Protein AF-A0A7S3T9R3-F1 (afdb_monomer_lite)

Secondary structure (DSSP, 8-state):
-HHHHHHHHHHHHHHT--GGGEEEEEEE-S--STTT--SPPSSSEEE---EEESEEEEGGGTEEEEPPTT-SEEEPPPEEEEEEETTSPPPTT----EEESSS----PBPTTSSBTTEEEE-

InterPro domains:
  IPR026983 Dynein heavy chain [PTHR46961] (1-121)
  IPR041228 Dynein heavy chain, C-terminal domain [PF18199] (1-121)
  IPR043160 Dynein heavy chain, C-terminal domain, barrel region [G3DSA:3.10.490.20] (1-119)

Radius of gyration: 15.44 Å; chains: 1; bounding box: 33×37×39 Å

pLDDT: mean 82.06, std 13.36, range [43.59, 93.56]

Organism: NCBI:txid141414

Sequence (122 aa):
QGFFTSALQAHARRYKLPIDMLRFAAEVMPYEGLADTPAPPDNGTYIHGMVMEGARFEVTRNAMAESRVGELFAPMNVVWLKPGDLNEARPAGWDDCPFYKTNVRAGTLSTTGHSTNRVCNF

Foldseek 3Di:
DVVQLVLLVVVCVVVVHDSVFKDWDKAFDPAQDDVPDDPADPFFGKDADDWDAQWEQDSVVRDIGGDDVVPGIYGGGIIGTGIDTPPDDDDPPDDWAWDFPDPPLDAPQDPVRHHPRTDGTD

Structure (mmCIF, N/CA/C/O backbone):
data_AF-A0A7S3T9R3-F1
#
_entry.id   AF-A0A7S3T9R3-F1
#
loop_
_atom_site.group_PDB
_atom_site.id
_atom_site.type_symbol
_atom_site.label_atom_id
_atom_site.label_alt_id
_atom_site.label_comp_id
_atom_site.label_asym_id
_atom_site.label_entity_id
_atom_site.label_seq_id
_atom_site.pdbx_PDB_ins_code
_atom_site.Cartn_x
_atom_site.Cartn_y
_atom_site.Cartn_z
_atom_site.occupancy
_atom_site.B_iso_or_equiv
_atom_site.auth_seq_id
_atom_site.auth_comp_id
_atom_site.auth_asym_id
_atom_site.auth_atom_id
_atom_site.pdbx_PDB_model_num
ATOM 1 N N . GLN A 1 1 ? 12.971 1.975 4.625 1.00 59.84 1 GLN A N 1
ATOM 2 C CA . GLN A 1 1 ? 12.639 2.330 3.227 1.00 59.84 1 GLN A CA 1
ATOM 3 C C . GLN A 1 1 ? 13.151 1.279 2.243 1.00 59.84 1 GLN A C 1
ATOM 5 O O . GLN A 1 1 ? 12.469 1.054 1.258 1.00 59.84 1 GLN A O 1
ATOM 10 N N . GLY A 1 2 ? 14.260 0.579 2.539 1.00 82.62 2 GLY A N 1
ATOM 11 C CA . GLY A 1 2 ? 14.857 -0.419 1.640 1.00 82.62 2 GLY A CA 1
ATOM 12 C C . GLY A 1 2 ? 13.901 -1.462 1.049 1.00 82.62 2 GLY A C 1
ATOM 13 O O . GLY A 1 2 ? 14.012 -1.718 -0.138 1.00 82.62 2 GLY A O 1
ATOM 14 N N . PHE A 1 3 ? 12.931 -1.986 1.811 1.00 86.00 3 PHE A N 1
ATOM 15 C CA . PHE A 1 3 ? 11.971 -2.991 1.320 1.00 86.00 3 PHE A CA 1
ATOM 16 C C . PHE A 1 3 ? 11.185 -2.551 0.069 1.00 86.00 3 PHE A C 1
ATOM 18 O O . PHE A 1 3 ? 11.141 -3.266 -0.931 1.00 86.00 3 PHE A O 1
ATOM 25 N N . PHE A 1 4 ? 10.601 -1.351 0.101 1.00 86.25 4 PHE A N 1
ATOM 26 C CA . PHE A 1 4 ? 9.796 -0.822 -1.005 1.00 86.25 4 PHE A CA 1
ATOM 27 C C . PHE A 1 4 ? 10.661 -0.586 -2.243 1.00 86.25 4 PHE A C 1
ATOM 29 O O . PHE A 1 4 ? 10.322 -1.017 -3.343 1.00 86.25 4 PHE A O 1
ATOM 36 N N . THR A 1 5 ? 11.832 0.022 -2.047 1.00 88.25 5 THR A N 1
ATOM 37 C CA . THR A 1 5 ? 12.798 0.246 -3.123 1.00 88.25 5 THR A CA 1
ATOM 38 C C . THR A 1 5 ? 13.303 -1.074 -3.703 1.00 88.25 5 THR A C 1
ATOM 40 O O . THR A 1 5 ? 13.376 -1.204 -4.920 1.00 88.25 5 THR A O 1
ATOM 43 N N . SER A 1 6 ? 13.599 -2.081 -2.873 1.00 89.06 6 SER A N 1
ATOM 44 C CA . SER A 1 6 ? 14.054 -3.391 -3.349 1.00 89.06 6 SER A CA 1
ATOM 45 C C . SER A 1 6 ? 12.981 -4.120 -4.151 1.00 89.06 6 SER A C 1
ATOM 47 O O . SER A 1 6 ? 13.305 -4.760 -5.147 1.00 89.06 6 SER A O 1
ATOM 49 N N . ALA A 1 7 ? 11.708 -3.985 -3.771 1.00 90.88 7 ALA A N 1
ATOM 50 C CA . ALA A 1 7 ? 10.599 -4.573 -4.513 1.00 90.88 7 ALA A CA 1
ATOM 51 C C . ALA A 1 7 ? 10.425 -3.913 -5.896 1.00 90.88 7 ALA A C 1
ATOM 53 O O . ALA A 1 7 ? 10.314 -4.623 -6.897 1.00 90.88 7 ALA A O 1
ATOM 54 N N . LEU A 1 8 ? 10.509 -2.578 -5.989 1.00 91.50 8 LEU A N 1
ATOM 55 C CA . LEU A 1 8 ? 10.506 -1.880 -7.284 1.00 91.50 8 LEU A CA 1
ATOM 56 C C . LEU A 1 8 ? 11.743 -2.218 -8.124 1.00 91.50 8 LEU A C 1
ATOM 58 O O . LEU A 1 8 ? 11.617 -2.450 -9.320 1.00 91.50 8 LEU A O 1
ATOM 62 N N . GLN A 1 9 ? 12.927 -2.310 -7.511 1.00 91.69 9 GLN A N 1
ATOM 63 C CA . GLN A 1 9 ? 14.159 -2.719 -8.197 1.00 91.69 9 GLN A CA 1
ATOM 64 C C . GLN A 1 9 ? 14.058 -4.138 -8.762 1.00 91.69 9 GLN A C 1
ATOM 66 O O . GLN A 1 9 ? 14.486 -4.377 -9.891 1.00 91.69 9 GLN A O 1
ATOM 71 N N . ALA A 1 10 ? 13.504 -5.084 -8.000 1.00 91.56 10 ALA A N 1
ATOM 72 C CA . ALA A 1 10 ? 13.302 -6.455 -8.456 1.00 91.56 10 ALA A CA 1
ATOM 73 C C . ALA A 1 10 ? 12.357 -6.502 -9.666 1.00 91.56 10 ALA A C 1
ATOM 75 O O . ALA A 1 10 ? 12.671 -7.149 -10.667 1.00 91.56 10 ALA A O 1
ATOM 76 N N . HIS A 1 11 ? 11.254 -5.751 -9.613 1.00 91.88 11 HIS A N 1
ATOM 77 C CA . HIS A 1 11 ? 10.321 -5.616 -10.730 1.00 91.88 11 HIS A CA 1
ATOM 78 C C . HIS A 1 11 ? 10.975 -4.959 -11.956 1.00 91.88 11 HIS A C 1
ATOM 80 O O . HIS A 1 11 ? 10.950 -5.523 -13.048 1.00 91.88 11 HIS A O 1
ATOM 86 N N . ALA A 1 12 ? 11.639 -3.814 -11.771 1.00 93.31 12 ALA A N 1
ATOM 87 C CA . ALA A 1 12 ? 12.364 -3.093 -12.816 1.00 93.31 12 ALA A CA 1
ATOM 88 C C . ALA A 1 12 ? 13.369 -3.997 -13.544 1.00 93.31 12 ALA A C 1
ATOM 90 O O . ALA A 1 12 ? 13.405 -4.029 -14.771 1.00 93.31 12 ALA A O 1
ATOM 91 N N . ARG A 1 13 ? 14.145 -4.790 -12.794 1.00 93.25 13 ARG A N 1
ATOM 92 C CA . ARG A 1 13 ? 15.114 -5.742 -13.357 1.00 93.25 13 ARG A CA 1
ATOM 93 C C . ARG A 1 13 ? 14.440 -6.877 -14.125 1.00 93.25 13 ARG A C 1
ATOM 95 O O . ARG A 1 13 ? 14.906 -7.215 -15.209 1.00 93.25 13 ARG A O 1
ATOM 102 N N . ARG A 1 14 ? 13.351 -7.444 -13.591 1.00 91.88 14 ARG A N 1
ATOM 103 C CA . ARG A 1 14 ? 12.600 -8.535 -14.236 1.00 91.88 14 ARG A CA 1
ATOM 104 C C . ARG A 1 14 ? 12.003 -8.104 -15.576 1.00 91.88 14 ARG A C 1
ATOM 106 O O . ARG A 1 14 ? 12.081 -8.862 -16.536 1.00 91.88 14 ARG A O 1
ATOM 113 N N . TYR A 1 15 ? 11.459 -6.890 -15.642 1.00 90.44 15 TYR A N 1
ATOM 114 C CA . TYR A 1 15 ? 10.760 -6.372 -16.824 1.00 90.44 15 TYR A CA 1
ATOM 115 C C . TYR A 1 15 ? 11.592 -5.409 -17.681 1.00 90.44 15 TYR A C 1
ATOM 117 O O . TYR A 1 15 ? 11.098 -4.912 -18.687 1.00 90.44 15 TYR A O 1
ATOM 125 N N . LYS A 1 16 ? 12.862 -5.170 -17.320 1.00 92.75 16 LYS A N 1
ATOM 126 C CA . LYS A 1 16 ? 13.774 -4.222 -17.990 1.00 92.75 16 LYS A CA 1
ATOM 127 C C . LYS A 1 16 ? 13.178 -2.812 -18.121 1.00 92.75 16 LYS A C 1
ATOM 129 O O . LYS A 1 16 ? 13.326 -2.159 -19.150 1.00 92.75 16 LYS A O 1
ATOM 134 N N . LEU A 1 17 ? 12.511 -2.354 -17.064 1.00 92.12 17 LEU A N 1
ATOM 135 C CA . LEU A 1 17 ? 11.896 -1.030 -16.989 1.00 92.12 17 LEU A CA 1
ATOM 136 C C . LEU A 1 17 ? 12.792 -0.063 -16.198 1.00 92.12 17 LEU A C 1
ATOM 138 O O . LEU A 1 17 ? 13.462 -0.496 -15.255 1.00 92.12 17 LEU A O 1
ATOM 142 N N . PRO A 1 18 ? 12.804 1.240 -16.525 1.00 91.19 18 PRO A N 1
ATOM 143 C CA . PRO A 1 18 ? 13.436 2.249 -15.680 1.00 91.19 18 PRO A CA 1
ATOM 144 C C . PRO A 1 18 ? 12.732 2.325 -14.320 1.00 91.19 18 PRO A C 1
ATOM 146 O O . PRO A 1 18 ? 11.513 2.466 -14.265 1.00 91.19 18 PRO A O 1
ATOM 149 N N . ILE A 1 19 ? 13.487 2.263 -13.218 1.00 89.12 19 ILE A N 1
ATOM 150 C CA . ILE A 1 19 ? 12.903 2.322 -11.866 1.00 89.12 19 ILE A CA 1
ATOM 151 C C . ILE A 1 19 ? 12.183 3.647 -11.592 1.00 89.12 19 ILE A C 1
ATOM 153 O O . ILE A 1 19 ? 11.161 3.646 -10.914 1.00 89.12 19 ILE A O 1
ATOM 157 N N . ASP A 1 20 ? 12.672 4.750 -12.160 1.00 89.44 20 ASP A N 1
ATOM 158 C CA . ASP A 1 20 ? 12.104 6.091 -11.967 1.00 89.44 20 ASP A CA 1
ATOM 159 C C . ASP A 1 20 ? 10.714 6.248 -12.606 1.00 89.44 20 ASP A C 1
ATOM 161 O O . ASP A 1 20 ? 9.993 7.194 -12.303 1.00 89.44 20 ASP A O 1
ATOM 165 N N . MET A 1 21 ? 10.321 5.301 -13.464 1.00 88.69 21 MET A N 1
ATOM 166 C CA . MET A 1 21 ? 9.000 5.234 -14.092 1.00 88.69 21 MET A CA 1
ATOM 167 C C . MET A 1 21 ? 8.047 4.298 -13.341 1.00 88.69 21 MET A C 1
ATOM 169 O O . MET A 1 21 ? 6.954 4.028 -13.828 1.00 88.69 21 MET A O 1
ATOM 173 N N . LEU A 1 22 ? 8.445 3.772 -12.176 1.00 90.44 22 LEU A N 1
ATOM 174 C CA . LEU A 1 22 ? 7.639 2.833 -11.402 1.00 90.44 22 LEU A CA 1
ATOM 175 C C . LEU A 1 22 ? 7.125 3.452 -10.104 1.00 90.44 22 LEU A C 1
ATOM 177 O O . LEU A 1 22 ? 7.848 4.127 -9.373 1.00 90.44 22 LEU A O 1
ATOM 181 N N . ARG A 1 23 ? 5.884 3.115 -9.763 1.00 89.06 23 ARG A N 1
ATOM 182 C CA . ARG A 1 23 ? 5.283 3.371 -8.449 1.00 89.06 23 ARG A CA 1
ATOM 183 C C . ARG A 1 23 ? 4.505 2.153 -7.972 1.00 89.06 23 ARG A C 1
ATOM 185 O O . ARG A 1 23 ? 4.242 1.241 -8.749 1.00 89.06 23 ARG A O 1
ATOM 192 N N . PHE A 1 24 ? 4.110 2.145 -6.704 1.00 88.69 24 PHE A N 1
ATOM 193 C CA . PHE A 1 24 ? 3.133 1.170 -6.231 1.00 88.69 24 PHE A CA 1
ATOM 194 C C . PHE A 1 24 ? 1.714 1.673 -6.481 1.00 88.69 24 PHE A C 1
ATOM 196 O O . PHE A 1 24 ? 1.394 2.809 -6.144 1.00 88.69 24 PHE A O 1
ATOM 203 N N . ALA A 1 25 ? 0.875 0.806 -7.033 1.00 87.94 25 ALA A N 1
ATOM 204 C CA . ALA A 1 25 ? -0.562 0.836 -6.830 1.00 87.94 25 ALA A CA 1
ATOM 205 C C . ALA A 1 25 ? -0.889 -0.114 -5.673 1.00 87.94 25 ALA A C 1
ATOM 207 O O . ALA A 1 25 ? -0.362 -1.229 -5.614 1.00 87.94 25 ALA A O 1
ATOM 208 N N . ALA A 1 26 ? -1.718 0.335 -4.739 1.00 88.62 26 ALA A N 1
ATOM 209 C CA . ALA A 1 26 ? -2.152 -0.462 -3.604 1.00 88.62 26 ALA A CA 1
ATOM 210 C C . ALA A 1 26 ? -3.594 -0.908 -3.806 1.00 88.62 26 ALA A C 1
ATOM 212 O O . ALA A 1 26 ? -4.475 -0.093 -4.048 1.00 88.62 26 ALA A O 1
ATOM 213 N N . GLU A 1 27 ? -3.830 -2.205 -3.680 1.00 88.75 27 GLU A N 1
ATOM 214 C CA . GLU A 1 27 ? -5.167 -2.782 -3.749 1.00 88.75 27 GLU A CA 1
ATOM 215 C C . GLU A 1 27 ? -5.445 -3.556 -2.471 1.00 88.75 27 GLU A C 1
ATOM 217 O O . GLU A 1 27 ? -4.621 -4.361 -2.036 1.00 88.75 27 GLU A O 1
ATOM 222 N N . VAL A 1 28 ? -6.587 -3.295 -1.846 1.00 90.56 28 VAL A N 1
ATOM 223 C CA . VAL A 1 28 ? -6.977 -4.008 -0.633 1.00 90.56 28 VAL A CA 1
ATOM 224 C C . VAL A 1 28 ? -7.554 -5.360 -1.026 1.00 90.56 28 VAL A C 1
ATOM 226 O O . VAL A 1 28 ? -8.478 -5.446 -1.830 1.00 90.56 28 VAL A O 1
ATOM 229 N N . MET A 1 29 ? -6.999 -6.420 -0.457 1.00 92.25 29 MET A N 1
ATOM 230 C CA . MET A 1 29 ? -7.420 -7.791 -0.701 1.00 92.25 29 MET A CA 1
ATOM 231 C C . MET A 1 29 ? -8.432 -8.228 0.363 1.00 92.25 29 MET A C 1
ATOM 233 O O . MET A 1 29 ? -8.371 -7.750 1.495 1.00 92.25 29 MET A O 1
ATOM 237 N N . PRO A 1 30 ? -9.325 -9.187 0.075 1.00 90.62 30 PRO A N 1
ATOM 238 C CA . PRO A 1 30 ? -10.298 -9.696 1.042 1.00 90.62 30 PRO A CA 1
ATOM 239 C C . PRO A 1 30 ? -9.670 -10.682 2.048 1.00 90.62 30 PRO A C 1
ATOM 241 O O . PRO A 1 30 ? -10.313 -11.651 2.439 1.00 90.62 30 PRO A O 1
ATOM 244 N N . TYR A 1 31 ? -8.413 -10.456 2.440 1.00 91.38 31 TYR A N 1
ATOM 245 C CA . TYR A 1 31 ? -7.676 -11.280 3.399 1.00 91.38 31 TYR A CA 1
ATOM 246 C C . TYR A 1 31 ? -7.384 -10.455 4.654 1.00 91.38 31 TYR A C 1
ATOM 248 O O . TYR A 1 31 ? -7.003 -9.289 4.552 1.00 91.38 31 TYR A O 1
ATOM 256 N N . GLU A 1 32 ? -7.576 -11.025 5.833 1.00 87.56 32 GLU A N 1
ATOM 257 C CA . GLU A 1 32 ? -7.337 -10.381 7.124 1.00 87.56 32 GLU A CA 1
ATOM 258 C C . GLU A 1 32 ? -5.886 -10.558 7.595 1.00 87.56 32 GLU A C 1
ATOM 260 O O . GLU A 1 32 ? -5.353 -9.700 8.301 1.00 87.56 32 GLU A O 1
ATOM 265 N N . GLY A 1 33 ? -5.204 -11.632 7.189 1.00 87.94 33 GLY A N 1
ATOM 266 C CA . GLY A 1 33 ? -3.850 -11.917 7.643 1.00 87.94 33 GLY A CA 1
ATOM 267 C C . GLY A 1 33 ? -3.070 -12.884 6.757 1.00 87.94 33 GLY A C 1
ATOM 268 O O . GLY A 1 33 ? -3.342 -13.079 5.579 1.00 87.94 33 GLY A O 1
ATOM 269 N N . LEU A 1 34 ? -2.011 -13.464 7.323 1.00 86.44 34 LEU A N 1
ATOM 270 C CA . LEU A 1 34 ? -1.123 -14.366 6.583 1.00 86.44 34 LEU A CA 1
ATOM 271 C C . LEU A 1 34 ? -1.751 -15.751 6.354 1.00 86.44 34 LEU A C 1
ATOM 273 O O . LEU A 1 34 ? -1.408 -16.419 5.388 1.00 86.44 34 LEU A O 1
ATOM 277 N N . ALA A 1 35 ? -2.646 -16.184 7.246 1.00 89.50 35 ALA A N 1
ATOM 278 C CA . ALA A 1 35 ? -3.235 -17.525 7.215 1.00 89.50 35 ALA A CA 1
ATOM 279 C C . ALA A 1 35 ? -4.185 -17.738 6.026 1.00 89.50 35 ALA A C 1
ATOM 281 O O . ALA A 1 35 ? -4.333 -18.858 5.545 1.00 89.50 35 ALA A O 1
ATOM 282 N N . ASP A 1 36 ? -4.819 -16.664 5.570 1.00 90.31 36 ASP A N 1
ATOM 283 C CA . ASP A 1 36 ? -5.791 -16.612 4.483 1.00 90.31 36 ASP A CA 1
ATOM 284 C C . ASP A 1 36 ? -5.233 -15.952 3.212 1.00 90.31 36 ASP A C 1
ATOM 286 O O . ASP A 1 36 ? -5.878 -15.980 2.164 1.00 90.31 36 ASP A O 1
ATOM 290 N N . THR A 1 37 ? -4.009 -15.416 3.269 1.00 90.94 37 THR A N 1
ATOM 291 C CA . THR A 1 37 ? -3.299 -14.939 2.079 1.00 90.94 37 THR A CA 1
ATOM 292 C C . THR A 1 37 ? -2.819 -16.135 1.242 1.00 90.94 37 THR A C 1
ATOM 294 O O . THR A 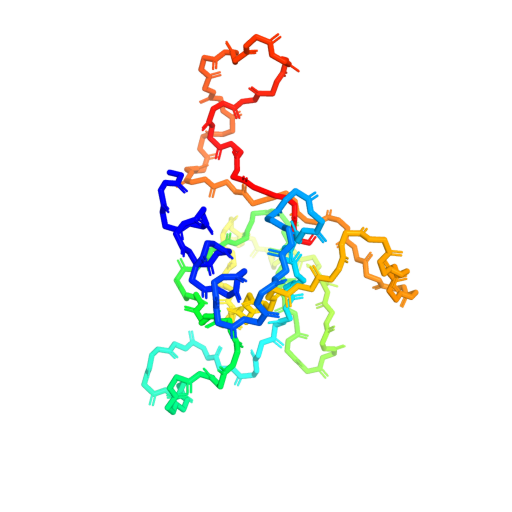1 37 ? -2.192 -17.050 1.783 1.00 90.94 37 THR A O 1
ATOM 297 N N . PRO A 1 38 ? -3.063 -16.147 -0.082 1.00 92.00 38 PRO A N 1
ATOM 298 C CA . PRO A 1 38 ? -2.592 -17.209 -0.965 1.00 92.00 38 PRO A CA 1
ATOM 299 C C . PRO A 1 38 ? -1.063 -17.175 -1.142 1.00 92.00 38 PRO A C 1
ATOM 301 O O . PRO A 1 38 ? -0.338 -16.409 -0.506 1.00 92.00 38 PRO A O 1
ATOM 304 N N . ALA A 1 39 ? -0.556 -18.006 -2.055 1.00 92.00 39 ALA A N 1
ATOM 305 C CA . ALA A 1 39 ? 0.837 -17.931 -2.482 1.00 92.00 39 ALA A CA 1
ATOM 306 C C . ALA A 1 39 ? 1.224 -16.499 -2.932 1.00 92.00 39 ALA A C 1
ATOM 308 O O . ALA A 1 39 ? 0.351 -15.726 -3.349 1.00 92.00 39 ALA A O 1
ATOM 309 N N . PRO A 1 40 ? 2.523 -16.140 -2.867 1.00 88.81 40 PRO A N 1
ATOM 310 C CA . PRO A 1 40 ? 3.002 -14.831 -3.301 1.00 88.81 40 PRO A CA 1
ATOM 311 C C . PRO A 1 40 ? 2.497 -14.467 -4.706 1.00 88.81 40 PRO A C 1
ATOM 313 O O . PRO A 1 40 ? 2.445 -15.346 -5.570 1.00 88.81 40 PRO A O 1
ATOM 316 N N . PRO A 1 41 ? 2.136 -13.195 -4.955 1.00 90.81 41 PRO A N 1
ATOM 317 C CA . PRO A 1 41 ? 1.604 -12.793 -6.246 1.00 90.81 41 PRO A CA 1
ATOM 318 C C . PRO A 1 41 ? 2.709 -12.841 -7.306 1.00 90.81 41 PRO A C 1
ATOM 320 O O . PRO A 1 41 ? 3.880 -12.598 -7.008 1.00 90.81 41 PRO A O 1
ATOM 323 N N . ASP A 1 42 ? 2.331 -13.072 -8.566 1.00 87.31 42 ASP A N 1
ATOM 324 C CA . ASP A 1 42 ? 3.289 -13.091 -9.679 1.00 87.31 42 ASP A CA 1
ATOM 325 C C . ASP A 1 42 ? 4.052 -11.770 -9.813 1.00 87.31 42 ASP A C 1
ATOM 327 O O . ASP A 1 42 ? 5.230 -11.764 -10.182 1.00 87.31 42 ASP A O 1
ATOM 331 N N . ASN A 1 43 ? 3.379 -10.655 -9.509 1.00 87.62 43 ASN A N 1
ATOM 332 C CA . ASN A 1 43 ? 3.935 -9.311 -9.520 1.00 87.62 43 ASN A CA 1
ATOM 333 C C . ASN A 1 43 ? 3.567 -8.547 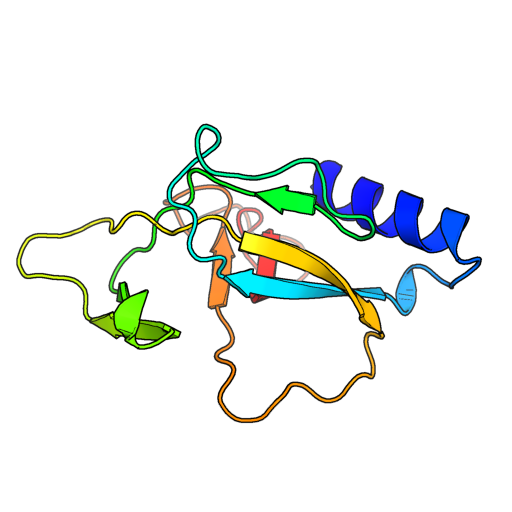-8.256 1.00 87.62 43 ASN A C 1
ATOM 335 O O . ASN A 1 43 ? 2.399 -8.448 -7.886 1.00 87.62 43 ASN A O 1
ATOM 339 N N . GLY A 1 44 ? 4.576 -7.938 -7.639 1.00 91.00 44 GLY A N 1
ATOM 340 C CA . GLY A 1 44 ? 4.403 -7.135 -6.439 1.00 91.00 44 GLY A CA 1
ATOM 341 C C . GLY A 1 44 ? 4.545 -7.931 -5.154 1.00 91.00 44 GLY A C 1
ATOM 342 O O . GLY A 1 44 ? 5.223 -8.954 -5.118 1.00 91.00 44 GLY A O 1
ATOM 343 N N . THR A 1 45 ? 3.970 -7.410 -4.076 1.00 92.69 45 THR A N 1
ATOM 344 C CA . THR A 1 45 ? 4.080 -8.033 -2.757 1.00 92.69 45 THR A CA 1
ATOM 345 C C . THR A 1 45 ? 2.839 -7.770 -1.919 1.00 92.69 45 THR A C 1
ATOM 347 O O . THR A 1 45 ? 2.224 -6.710 -2.041 1.00 92.69 45 THR A O 1
ATOM 350 N N . TYR A 1 46 ? 2.482 -8.720 -1.062 1.00 93.31 46 TYR A N 1
ATOM 351 C CA . TYR A 1 46 ? 1.446 -8.521 -0.055 1.00 93.31 46 TYR A CA 1
ATOM 352 C C . TYR A 1 46 ? 2.063 -7.930 1.213 1.00 93.31 46 TYR A C 1
ATOM 354 O O . TYR A 1 46 ? 3.136 -8.350 1.651 1.00 93.31 46 TYR A O 1
ATOM 362 N N . ILE A 1 47 ? 1.375 -6.963 1.811 1.00 91.75 47 ILE A N 1
ATOM 363 C CA . ILE A 1 47 ? 1.694 -6.415 3.129 1.00 91.75 47 ILE A CA 1
ATOM 364 C C . ILE A 1 47 ? 0.488 -6.585 4.053 1.00 91.75 47 ILE A C 1
ATOM 366 O O . ILE A 1 47 ? -0.656 -6.454 3.626 1.00 91.75 47 ILE A O 1
ATOM 370 N N . HIS A 1 48 ? 0.740 -6.885 5.324 1.00 92.25 48 HIS A N 1
ATOM 371 C CA . HIS A 1 48 ? -0.299 -7.151 6.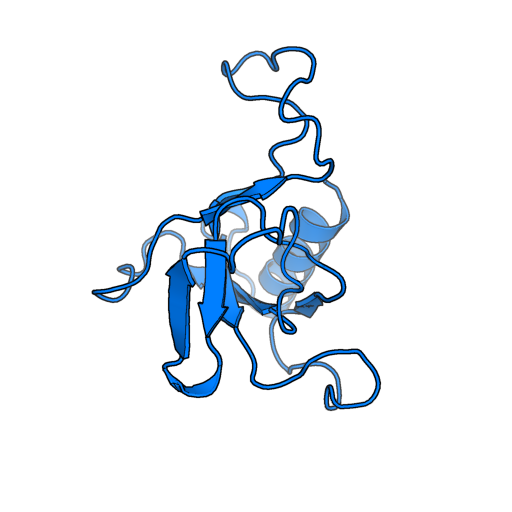319 1.00 92.25 48 HIS A CA 1
ATOM 372 C C . HIS A 1 48 ? 0.066 -6.533 7.674 1.00 92.25 48 HIS A C 1
ATOM 374 O O . HIS A 1 48 ? 1.194 -6.078 7.874 1.00 92.25 48 HIS A O 1
ATOM 380 N N . GLY A 1 49 ? -0.886 -6.530 8.612 1.00 89.62 49 GLY A N 1
ATOM 381 C CA . GLY A 1 49 ? -0.679 -6.002 9.968 1.00 89.62 49 GLY A CA 1
ATOM 382 C C . GLY A 1 49 ? -0.703 -4.475 10.052 1.00 89.62 49 GLY A C 1
ATOM 383 O O . GLY A 1 49 ? -0.163 -3.897 10.993 1.00 89.62 49 GLY A O 1
ATOM 384 N N . MET A 1 50 ? -1.296 -3.816 9.059 1.00 90.00 50 MET A N 1
ATOM 385 C CA . MET A 1 50 ? -1.486 -2.370 9.074 1.00 90.00 50 MET A CA 1
ATOM 386 C C . MET A 1 50 ? -2.721 -2.017 9.899 1.00 90.00 50 MET A C 1
ATOM 388 O O . MET A 1 50 ? -3.672 -2.794 9.996 1.00 90.00 50 MET A O 1
ATOM 392 N N . VAL A 1 51 ? -2.709 -0.814 10.460 1.00 90.06 51 VAL A N 1
ATOM 393 C CA . VAL A 1 51 ? -3.843 -0.241 11.180 1.00 90.06 51 VAL A CA 1
ATOM 394 C C . VAL A 1 51 ? -4.133 1.151 10.649 1.00 90.06 51 VAL A C 1
ATOM 396 O O . VAL A 1 51 ? -3.239 1.850 10.169 1.00 90.06 51 VAL A O 1
ATOM 399 N N . MET A 1 52 ? -5.392 1.545 10.747 1.00 88.50 52 MET A N 1
ATOM 400 C CA . MET A 1 52 ? -5.907 2.821 10.294 1.00 88.50 52 MET A CA 1
ATOM 401 C C . MET A 1 52 ? -6.429 3.618 11.481 1.00 88.50 52 MET A C 1
ATOM 403 O O . MET A 1 52 ? -7.069 3.076 12.375 1.00 88.50 52 MET A O 1
ATOM 407 N N . GLU A 1 53 ? -6.140 4.912 11.493 1.00 87.38 53 GLU A N 1
ATOM 408 C CA . GLU A 1 53 ? -6.541 5.833 12.552 1.00 87.38 53 GLU A CA 1
ATOM 409 C C . GLU A 1 53 ? -7.551 6.838 11.990 1.00 87.38 53 GLU A C 1
ATOM 411 O O . GLU A 1 53 ? -7.287 7.472 10.966 1.00 87.38 53 GLU A O 1
ATOM 416 N N . GLY A 1 54 ? -8.696 6.989 12.662 1.00 84.56 54 GLY A N 1
ATOM 417 C CA . GLY A 1 54 ? -9.770 7.909 12.257 1.00 84.56 54 GLY A CA 1
ATOM 418 C C . GLY A 1 54 ? -10.634 7.422 11.087 1.00 84.56 54 GLY A C 1
ATOM 419 O O . GLY A 1 54 ? -11.566 8.113 10.685 1.00 84.56 54 GLY A O 1
ATOM 420 N N . ALA A 1 55 ? -10.350 6.236 10.555 1.00 88.94 55 ALA A N 1
ATOM 421 C CA . ALA A 1 55 ? -11.153 5.563 9.547 1.00 88.94 55 ALA A CA 1
ATOM 422 C C . ALA A 1 55 ? -10.990 4.043 9.682 1.00 88.94 55 ALA A C 1
ATOM 424 O O . ALA A 1 55 ? -10.104 3.559 10.389 1.00 88.94 55 ALA A O 1
ATOM 425 N N . ARG A 1 56 ? -11.851 3.300 8.994 1.00 90.88 56 ARG A N 1
ATOM 426 C CA . ARG A 1 56 ? -11.778 1.851 8.823 1.00 90.88 56 ARG A CA 1
ATOM 427 C C . ARG A 1 56 ? -11.939 1.513 7.348 1.00 90.88 56 ARG A C 1
ATOM 429 O O . ARG A 1 56 ? -12.590 2.249 6.606 1.00 90.88 56 ARG A O 1
ATOM 436 N N . PHE A 1 57 ? -11.432 0.360 6.944 1.00 8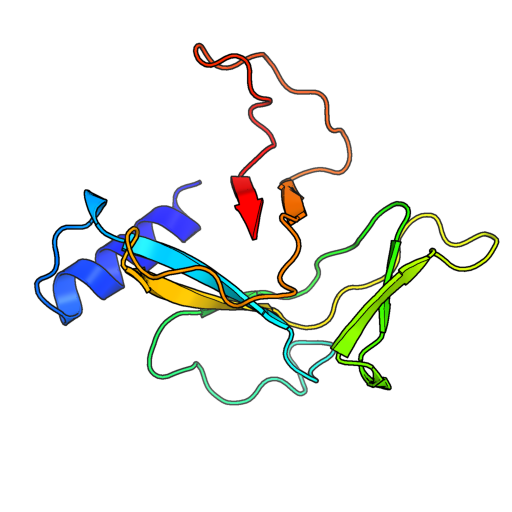9.19 57 PHE A N 1
ATOM 437 C CA . PHE A 1 57 ? -11.769 -0.198 5.643 1.00 89.19 57 PHE A CA 1
ATOM 438 C C . PHE A 1 57 ? -12.945 -1.165 5.772 1.00 89.19 57 PHE A C 1
ATOM 440 O O . PHE A 1 57 ? -12.952 -2.053 6.622 1.00 89.19 57 PHE A O 1
ATOM 447 N N . GLU A 1 58 ? -13.969 -0.979 4.947 1.00 89.88 58 GLU A N 1
ATOM 448 C CA . GLU A 1 58 ? -15.165 -1.813 4.920 1.00 89.88 58 GLU A CA 1
ATOM 449 C C . GLU A 1 58 ? -15.089 -2.791 3.744 1.00 89.88 58 GLU A C 1
ATOM 451 O O . GLU A 1 58 ? -15.422 -2.449 2.610 1.00 89.88 58 GLU A O 1
ATOM 456 N N . VAL A 1 59 ? -14.670 -4.031 4.030 1.00 84.81 59 VAL A N 1
ATOM 457 C CA . VAL A 1 59 ? -14.440 -5.089 3.025 1.00 84.81 59 VAL A CA 1
ATOM 458 C C . VAL A 1 59 ? -15.680 -5.362 2.174 1.00 84.81 59 VAL A C 1
ATOM 460 O O . VAL A 1 59 ? -15.579 -5.528 0.963 1.00 84.81 59 VAL A O 1
ATOM 463 N N . THR A 1 60 ? -16.870 -5.347 2.778 1.00 86.56 60 THR A N 1
ATOM 464 C CA . THR A 1 60 ? -18.138 -5.606 2.075 1.00 86.56 60 THR A CA 1
ATOM 465 C C . THR A 1 60 ? -18.465 -4.562 1.011 1.00 86.56 60 THR A C 1
ATOM 467 O O . THR A 1 60 ? -19.116 -4.884 0.021 1.00 86.56 60 THR A O 1
ATOM 470 N N . ARG A 1 61 ? -18.022 -3.314 1.199 1.00 86.50 61 ARG A N 1
ATOM 471 C CA . ARG A 1 61 ? -18.219 -2.211 0.245 1.00 86.50 61 ARG A CA 1
ATOM 472 C C . ARG A 1 61 ? -16.963 -1.893 -0.556 1.00 86.50 61 ARG A C 1
ATOM 474 O O . ARG A 1 61 ? -17.025 -1.030 -1.425 1.00 86.50 61 ARG A O 1
ATOM 481 N N . ASN A 1 62 ? -15.856 -2.568 -0.249 1.00 85.25 62 ASN A N 1
ATOM 482 C CA . ASN A 1 62 ? -14.533 -2.304 -0.794 1.00 85.25 62 ASN A CA 1
ATOM 483 C C . ASN A 1 62 ? -14.165 -0.809 -0.737 1.00 85.25 62 ASN A C 1
ATOM 485 O O . ASN A 1 62 ? -13.701 -0.234 -1.720 1.00 85.25 62 ASN A O 1
ATOM 489 N N . ALA A 1 63 ? -14.465 -0.161 0.392 1.00 87.94 63 ALA A N 1
ATOM 490 C CA . ALA A 1 63 ? -14.382 1.288 0.527 1.00 87.94 63 ALA A CA 1
ATOM 491 C C . ALA A 1 63 ? -13.980 1.717 1.939 1.00 87.94 63 ALA A C 1
ATOM 493 O O . ALA A 1 63 ? -14.188 1.006 2.924 1.00 87.94 63 ALA A O 1
ATOM 494 N N . MET A 1 64 ? -13.439 2.927 2.026 1.00 88.31 64 MET A N 1
ATOM 495 C CA . MET A 1 64 ? -13.165 3.604 3.285 1.00 88.31 64 MET A CA 1
ATOM 496 C C . MET A 1 64 ? -14.472 3.994 3.977 1.00 88.31 64 MET A C 1
ATOM 498 O O . MET A 1 64 ? -15.442 4.404 3.337 1.00 88.31 64 MET A O 1
ATOM 502 N N . ALA A 1 65 ? -14.498 3.887 5.298 1.00 90.44 65 ALA A N 1
ATOM 503 C CA . ALA A 1 65 ? -15.629 4.285 6.118 1.00 90.44 65 ALA A CA 1
ATOM 504 C C . ALA A 1 65 ? -15.138 4.866 7.456 1.00 90.44 65 ALA A C 1
ATOM 506 O O . ALA A 1 65 ? -13.985 4.683 7.836 1.00 90.44 65 ALA A O 1
ATOM 507 N N . GLU A 1 66 ? -15.995 5.586 8.182 1.00 90.06 66 GLU A N 1
ATOM 508 C CA . GLU A 1 66 ? -15.612 6.199 9.466 1.00 90.06 66 GLU A CA 1
ATOM 509 C C . GLU A 1 66 ? -15.201 5.153 10.516 1.00 90.06 66 GLU A C 1
ATOM 511 O O . GLU A 1 66 ? -15.660 4.015 10.483 1.00 90.06 66 GLU A O 1
ATOM 516 N N . SER A 1 67 ? -14.343 5.487 11.476 1.00 91.19 67 SER A N 1
ATOM 517 C CA . SER A 1 67 ? -14.075 4.545 12.570 1.00 91.19 67 SER A CA 1
ATOM 518 C C . SER A 1 67 ? -15.325 4.328 13.436 1.00 91.19 67 SER A C 1
ATOM 520 O O . SER A 1 67 ? -16.224 5.171 13.499 1.00 91.19 67 SER A O 1
ATOM 522 N N . ARG A 1 68 ? -15.422 3.174 14.107 1.00 90.44 68 ARG A N 1
ATOM 523 C CA . ARG A 1 68 ? -16.507 2.934 15.069 1.00 90.44 68 ARG A CA 1
ATOM 524 C C . ARG A 1 68 ? -16.295 3.774 16.331 1.00 90.44 68 ARG A C 1
ATOM 526 O O . ARG A 1 68 ? -15.177 4.154 16.675 1.00 90.44 68 ARG A O 1
ATOM 533 N N . VAL A 1 69 ? -17.374 4.037 17.068 1.00 91.06 69 VAL A N 1
ATOM 534 C CA . VAL A 1 69 ? -17.286 4.754 18.351 1.00 91.06 69 VAL A CA 1
ATOM 535 C C . VAL A 1 69 ? -16.367 3.985 19.307 1.00 91.06 69 VAL A C 1
ATOM 537 O O . VAL A 1 69 ? -16.607 2.815 19.593 1.00 91.06 69 VAL A O 1
ATOM 540 N N . GLY A 1 70 ? -15.315 4.650 19.794 1.00 88.50 70 GLY A N 1
ATOM 541 C CA . GLY A 1 70 ? -14.303 4.055 20.676 1.00 88.50 70 GLY A CA 1
ATOM 542 C C . GLY A 1 70 ? -13.182 3.287 19.961 1.00 88.50 70 GLY A C 1
ATOM 543 O O . GLY A 1 70 ? -12.263 2.810 20.623 1.00 88.50 70 GLY A O 1
ATOM 544 N N . GLU A 1 71 ? -13.211 3.188 18.631 1.00 87.75 71 GLU A N 1
ATOM 545 C CA . GLU A 1 71 ? -12.168 2.550 17.826 1.00 87.75 71 GLU A CA 1
ATOM 546 C C . GLU A 1 71 ? -11.102 3.580 17.428 1.00 87.75 71 GLU A C 1
ATOM 548 O O . GLU A 1 71 ? -11.274 4.358 16.489 1.00 87.75 71 GLU A O 1
ATOM 553 N N . LEU A 1 72 ? -9.994 3.601 18.174 1.00 86.00 72 LEU A N 1
ATOM 554 C CA . LEU A 1 72 ? -8.839 4.460 17.874 1.00 86.00 72 LEU A CA 1
ATOM 555 C C . LEU A 1 72 ? -8.055 3.960 16.653 1.00 86.00 72 LEU A C 1
ATOM 557 O O . LEU A 1 72 ? -7.616 4.761 15.830 1.00 86.00 72 LEU A O 1
ATOM 561 N N . PHE A 1 73 ? -7.895 2.638 16.549 1.00 89.12 73 PHE A N 1
ATOM 562 C CA . PHE A 1 73 ? -7.154 1.973 15.482 1.00 89.12 73 PHE A CA 1
ATOM 563 C C . PHE A 1 73 ? -7.977 0.811 14.929 1.00 89.12 73 PHE A C 1
ATOM 565 O O . PHE A 1 73 ? -8.216 -0.164 15.642 1.00 89.12 73 PHE A O 1
ATOM 572 N N . ALA A 1 74 ? -8.386 0.911 13.668 1.00 91.44 74 ALA A N 1
ATOM 573 C CA . ALA A 1 74 ? -9.063 -0.163 12.956 1.00 91.44 74 ALA A CA 1
ATOM 574 C C . ALA A 1 74 ? -8.027 -1.039 12.227 1.00 91.44 74 ALA A C 1
ATOM 576 O O . ALA A 1 74 ? -7.118 -0.492 11.591 1.00 91.44 74 ALA A O 1
ATOM 577 N N . PRO A 1 75 ? -8.116 -2.378 12.290 1.00 90.81 75 PRO A N 1
ATOM 578 C CA . PRO A 1 75 ? -7.250 -3.244 11.499 1.00 90.81 75 PRO A CA 1
ATOM 579 C C . PRO A 1 75 ? -7.532 -3.064 10.004 1.00 90.81 75 PRO A C 1
ATOM 581 O O . PRO A 1 75 ? -8.678 -2.892 9.589 1.00 90.81 75 PRO A O 1
ATOM 584 N N . MET A 1 76 ? -6.476 -3.114 9.197 1.00 91.12 76 MET A N 1
ATOM 585 C CA . MET A 1 76 ? -6.570 -3.108 7.743 1.00 91.12 76 MET A CA 1
ATOM 586 C C . MET A 1 76 ? -6.353 -4.522 7.210 1.00 91.12 76 MET A C 1
ATOM 588 O O . MET A 1 76 ? -5.456 -5.236 7.667 1.00 91.12 76 MET A O 1
ATOM 592 N N . ASN A 1 77 ? -7.124 -4.886 6.194 1.00 92.56 77 ASN A N 1
ATOM 593 C CA . ASN A 1 77 ? -6.887 -6.089 5.413 1.00 92.56 77 ASN A CA 1
ATOM 594 C C . ASN A 1 77 ? -5.530 -6.046 4.692 1.00 92.56 77 ASN A C 1
ATOM 596 O O . ASN A 1 77 ? -4.870 -5.007 4.580 1.00 92.56 77 ASN A O 1
ATOM 600 N N . VAL A 1 78 ? -5.114 -7.203 4.191 1.00 93.56 78 VAL A N 1
ATOM 601 C CA . VAL A 1 78 ? -3.899 -7.361 3.394 1.00 93.56 78 VAL A CA 1
ATOM 602 C C . VAL A 1 78 ? -3.959 -6.439 2.181 1.00 93.56 78 VAL A C 1
ATOM 604 O O . VAL A 1 78 ? -4.941 -6.430 1.444 1.00 93.56 78 VAL A O 1
ATOM 607 N N . VAL A 1 79 ? -2.893 -5.677 1.951 1.00 92.38 79 VAL A N 1
ATOM 608 C CA . VAL A 1 79 ? -2.769 -4.803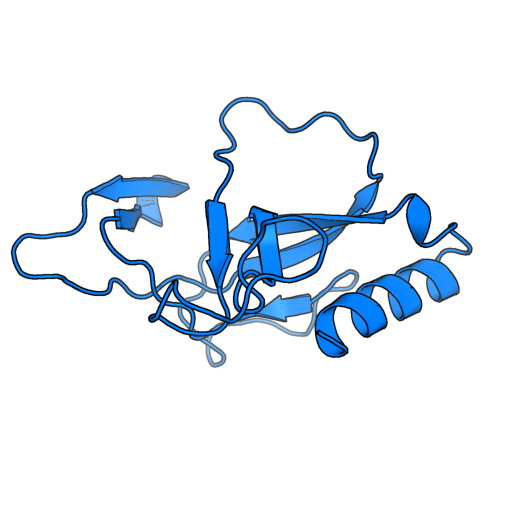 0.781 1.00 92.38 79 VAL A CA 1
ATOM 609 C C . VAL A 1 79 ? -1.777 -5.419 -0.190 1.00 92.38 79 VAL A C 1
ATOM 611 O O . VAL A 1 79 ? -0.655 -5.779 0.172 1.00 92.38 79 VAL A O 1
ATOM 614 N N . TRP A 1 80 ? -2.186 -5.525 -1.445 1.00 92.88 80 TRP A N 1
ATOM 615 C CA . TRP A 1 80 ? -1.325 -5.888 -2.550 1.00 92.88 80 TRP A CA 1
ATOM 616 C C . TRP A 1 80 ? -0.662 -4.641 -3.124 1.00 92.88 80 TRP A C 1
ATOM 618 O O . TRP A 1 80 ? -1.311 -3.777 -3.708 1.00 92.88 80 TRP A O 1
ATOM 628 N N . LEU A 1 81 ? 0.656 -4.571 -2.982 1.00 92.25 81 LEU A N 1
ATOM 629 C CA . LEU A 1 81 ? 1.488 -3.559 -3.610 1.00 92.25 81 LEU A CA 1
ATOM 630 C C . LEU A 1 81 ? 1.911 -4.024 -4.999 1.00 92.25 81 LEU A C 1
ATOM 632 O O . LEU A 1 81 ? 2.828 -4.838 -5.135 1.00 92.25 81 LEU A O 1
ATOM 636 N N . LYS A 1 82 ? 1.264 -3.482 -6.026 1.00 91.50 82 LYS A N 1
ATOM 637 C CA . LYS A 1 82 ? 1.546 -3.746 -7.438 1.00 91.50 82 LYS A CA 1
ATOM 638 C C . LYS A 1 82 ? 2.499 -2.686 -7.988 1.00 91.50 82 LYS A C 1
ATOM 640 O O . LYS A 1 82 ? 2.133 -1.513 -8.005 1.00 91.50 82 LYS A O 1
ATOM 645 N N . PRO A 1 83 ? 3.710 -3.042 -8.442 1.00 91.75 83 PRO A N 1
ATOM 646 C CA . PRO A 1 83 ? 4.516 -2.139 -9.247 1.00 91.75 83 PRO A CA 1
ATOM 647 C C . PRO A 1 83 ? 3.771 -1.829 -10.552 1.00 91.75 83 PRO A C 1
ATOM 649 O O . PRO A 1 83 ? 3.405 -2.747 -11.282 1.00 91.75 83 PRO A O 1
ATOM 652 N N . GLY A 1 84 ? 3.547 -0.552 -10.828 1.00 88.12 84 GLY A N 1
ATOM 653 C CA . GLY A 1 84 ? 2.884 -0.053 -12.030 1.00 88.12 84 GLY A CA 1
ATOM 654 C C . GLY A 1 84 ? 3.597 1.176 -12.584 1.00 88.12 84 GLY A C 1
ATOM 655 O O . GLY A 1 84 ? 4.557 1.667 -11.979 1.00 88.12 84 GLY A O 1
ATOM 656 N N . ASP A 1 85 ? 3.138 1.667 -13.734 1.00 86.56 85 ASP A N 1
ATOM 657 C CA . ASP A 1 85 ? 3.708 2.858 -14.370 1.00 86.56 85 ASP A CA 1
ATOM 658 C C . ASP A 1 85 ? 3.336 4.114 -13.568 1.00 86.56 85 ASP A C 1
ATOM 660 O O . ASP A 1 85 ? 2.197 4.308 -13.132 1.00 86.56 85 ASP A O 1
ATOM 664 N N . LEU A 1 86 ? 4.316 4.990 -13.368 1.00 84.19 86 LEU A N 1
ATOM 665 C CA . LEU A 1 86 ? 4.136 6.291 -12.737 1.00 84.19 86 LEU A CA 1
ATOM 666 C C . LEU A 1 86 ? 3.111 7.160 -13.484 1.00 84.19 86 LEU A C 1
ATOM 668 O O . LEU A 1 86 ? 2.408 7.945 -12.847 1.00 84.19 86 LEU A O 1
ATOM 672 N N . ASN A 1 87 ? 3.017 7.007 -14.805 1.00 82.31 87 ASN A N 1
ATOM 673 C CA . ASN A 1 87 ? 2.154 7.797 -15.683 1.00 82.31 87 ASN A CA 1
ATOM 674 C C . ASN A 1 87 ? 0.767 7.184 -15.888 1.00 82.31 87 ASN A C 1
ATOM 676 O O . ASN A 1 87 ? -0.076 7.794 -16.547 1.00 82.31 87 ASN A O 1
ATOM 680 N N . GLU A 1 88 ? 0.511 5.990 -15.349 1.00 82.50 88 GLU A N 1
ATOM 681 C CA . GLU A 1 88 ? -0.804 5.371 -15.457 1.00 82.50 88 GLU A CA 1
ATOM 682 C C . GLU A 1 88 ? -1.850 6.249 -14.757 1.00 82.50 88 GLU A C 1
ATOM 684 O O . GLU A 1 88 ? -1.638 6.747 -13.643 1.00 82.50 88 GLU A O 1
ATOM 689 N N . ALA A 1 89 ? -2.983 6.485 -15.418 1.00 75.81 89 ALA A N 1
ATOM 690 C CA . ALA A 1 89 ? -4.053 7.273 -14.827 1.00 75.81 89 ALA A CA 1
ATOM 691 C C . ALA A 1 89 ? -4.588 6.549 -13.585 1.00 75.81 89 ALA A C 1
ATOM 693 O O . ALA A 1 89 ? -4.901 5.360 -13.633 1.00 75.81 89 ALA A O 1
ATOM 694 N N . ARG A 1 90 ? -4.695 7.266 -12.461 1.00 74.19 90 ARG A N 1
ATOM 695 C CA . ARG A 1 90 ? -5.324 6.713 -11.259 1.00 74.19 90 ARG A CA 1
ATOM 696 C C . ARG A 1 90 ? -6.809 6.461 -11.574 1.00 74.19 90 ARG A C 1
ATOM 698 O O . ARG A 1 90 ? -7.460 7.375 -12.091 1.00 74.19 90 ARG A O 1
ATOM 705 N N . PRO A 1 91 ? -7.355 5.265 -11.295 1.00 76.06 91 PRO A N 1
ATOM 706 C CA . PRO A 1 91 ? -8.770 5.007 -11.522 1.00 76.06 91 PRO A CA 1
ATOM 707 C C . PRO A 1 91 ? -9.639 5.980 -10.716 1.00 76.06 91 PRO A C 1
ATOM 709 O O . PRO A 1 91 ? -9.290 6.375 -9.601 1.00 76.06 91 PRO A O 1
ATOM 712 N N . ALA A 1 92 ? -10.784 6.372 -11.276 1.00 76.75 92 ALA A N 1
ATOM 713 C CA . ALA A 1 92 ? -11.729 7.227 -10.568 1.00 76.75 92 ALA A CA 1
ATOM 714 C C . ALA A 1 92 ? -12.231 6.532 -9.286 1.00 76.75 92 ALA A C 1
ATOM 716 O O . ALA A 1 92 ? -12.535 5.340 -9.306 1.00 76.75 92 ALA A O 1
ATOM 717 N N . GLY A 1 93 ? -12.325 7.283 -8.183 1.00 75.25 93 GLY A N 1
ATOM 718 C CA . GLY A 1 93 ? -12.784 6.768 -6.885 1.00 75.25 93 GLY A CA 1
ATOM 719 C C . GLY A 1 93 ? -11.690 6.193 -5.978 1.00 75.25 93 GLY A C 1
ATOM 720 O O . GLY A 1 93 ? -12.019 5.601 -4.957 1.00 75.25 93 GLY A O 1
ATOM 721 N N . TRP A 1 94 ? -10.410 6.350 -6.331 1.00 77.12 94 TRP A N 1
ATOM 722 C CA . TRP A 1 94 ? -9.284 5.972 -5.472 1.00 77.12 94 TRP A CA 1
ATOM 723 C C . TRP A 1 94 ? -8.812 7.151 -4.621 1.00 77.12 94 TRP A C 1
ATOM 725 O O . TRP A 1 94 ? -8.310 8.142 -5.158 1.00 77.12 94 TRP A O 1
ATOM 735 N N . ASP A 1 95 ? -8.899 7.010 -3.302 1.00 73.25 95 ASP A N 1
ATOM 736 C CA . ASP A 1 95 ? -8.424 8.013 -2.348 1.00 73.25 95 ASP A CA 1
ATOM 737 C C . ASP A 1 95 ? -6.905 7.946 -2.149 1.00 73.25 95 ASP A C 1
ATOM 739 O O . ASP A 1 95 ? -6.313 6.867 -2.150 1.00 73.25 95 ASP A O 1
ATOM 743 N N . ASP A 1 96 ? -6.256 9.101 -1.979 1.00 75.31 96 ASP A N 1
ATOM 744 C CA . ASP A 1 96 ? -4.849 9.165 -1.568 1.00 75.31 96 ASP A CA 1
ATOM 745 C C . ASP A 1 96 ? -4.747 8.900 -0.058 1.00 75.31 96 ASP A C 1
ATOM 747 O O . ASP A 1 96 ? -5.109 9.745 0.766 1.00 75.31 96 ASP A O 1
ATOM 751 N N . CYS A 1 97 ? -4.212 7.739 0.320 1.00 77.25 97 CYS A N 1
ATOM 752 C CA . CYS A 1 97 ? -4.025 7.345 1.710 1.00 77.25 97 CYS A CA 1
ATOM 753 C C . CYS A 1 97 ? -2.534 7.392 2.090 1.00 77.25 97 CYS A C 1
ATOM 755 O O . CYS A 1 97 ? -1.733 6.578 1.617 1.00 77.25 97 CYS A O 1
ATOM 757 N N . PRO A 1 98 ? -2.099 8.337 2.942 1.00 78.81 98 PRO A N 1
ATOM 758 C CA . PRO A 1 98 ? -0.705 8.403 3.355 1.00 78.81 98 PRO A CA 1
ATOM 759 C C . PRO A 1 98 ? -0.359 7.245 4.302 1.00 78.81 98 PRO A C 1
ATOM 761 O O . PRO A 1 98 ? -0.953 7.091 5.368 1.00 78.81 98 PRO A O 1
ATOM 764 N N . PHE A 1 99 ? 0.659 6.464 3.942 1.00 81.19 99 PHE A N 1
ATOM 765 C CA . PHE A 1 99 ? 1.141 5.342 4.741 1.00 81.19 99 PHE A CA 1
ATOM 766 C C . PHE A 1 99 ? 2.351 5.734 5.593 1.00 81.19 99 PHE A C 1
ATOM 768 O O . PHE A 1 99 ? 3.346 6.277 5.091 1.00 81.19 99 PHE A O 1
ATOM 775 N N . TYR A 1 100 ? 2.291 5.419 6.888 1.00 77.75 100 TYR A N 1
ATOM 776 C CA . TYR A 1 100 ? 3.317 5.765 7.872 1.00 77.75 100 TYR A CA 1
ATOM 777 C C . TYR A 1 100 ? 3.894 4.518 8.548 1.00 77.75 100 TYR A C 1
ATOM 779 O O . TYR A 1 100 ? 3.201 3.528 8.749 1.00 77.75 100 TYR A O 1
ATOM 787 N N . LYS A 1 101 ? 5.176 4.570 8.934 1.00 70.81 101 LYS A N 1
ATOM 788 C CA . LYS A 1 101 ? 5.837 3.482 9.686 1.00 70.81 101 LYS A CA 1
ATOM 789 C C . LYS A 1 101 ? 5.420 3.424 11.153 1.00 70.81 101 LYS A C 1
ATOM 791 O O . LYS A 1 101 ? 5.550 2.381 11.782 1.00 70.81 101 LYS A O 1
ATOM 796 N N . THR A 1 102 ? 5.041 4.565 11.717 1.00 65.12 102 THR A N 1
ATOM 797 C CA . THR A 1 102 ? 4.734 4.726 13.137 1.00 65.12 102 THR A CA 1
ATOM 798 C C . THR A 1 102 ? 3.498 5.603 13.288 1.00 65.12 102 THR A C 1
ATOM 800 O O . THR A 1 102 ? 3.264 6.503 12.479 1.00 65.12 102 THR A O 1
ATOM 803 N N . ASN A 1 103 ? 2.730 5.362 14.354 1.00 60.31 103 ASN A N 1
ATOM 804 C CA . ASN A 1 103 ? 1.524 6.138 14.668 1.00 60.31 103 ASN A CA 1
ATOM 805 C C . ASN A 1 103 ? 1.856 7.599 14.997 1.00 60.31 103 ASN A C 1
ATOM 807 O O . ASN A 1 103 ? 1.062 8.504 14.762 1.00 60.31 103 ASN A O 1
ATOM 811 N N . VAL A 1 104 ? 3.065 7.849 15.509 1.00 58.88 104 VAL A N 1
ATOM 812 C CA . VAL A 1 104 ? 3.564 9.204 15.717 1.00 58.88 104 VAL A CA 1
ATOM 813 C C . VAL A 1 104 ? 3.873 9.806 14.346 1.00 58.88 104 VAL A C 1
ATOM 815 O O . VAL A 1 104 ? 4.961 9.639 13.790 1.00 58.88 104 VAL A O 1
ATOM 818 N N . ARG A 1 105 ? 2.915 10.569 13.808 1.00 60.22 105 ARG A N 1
ATOM 819 C CA . ARG A 1 105 ? 3.068 11.346 12.563 1.00 60.22 105 ARG A CA 1
ATOM 820 C C . ARG A 1 105 ? 4.103 12.481 12.680 1.00 60.22 105 ARG A C 1
ATOM 822 O O . ARG A 1 105 ? 4.253 13.275 11.757 1.00 60.22 105 ARG A O 1
ATOM 829 N N . ALA A 1 106 ? 4.855 12.535 13.779 1.00 51.81 106 ALA A N 1
ATOM 830 C CA . ALA A 1 106 ? 5.986 13.421 14.002 1.00 51.81 106 ALA A CA 1
ATOM 831 C C . ALA A 1 106 ? 7.313 12.662 13.822 1.00 51.81 106 ALA A C 1
ATOM 833 O O . ALA A 1 106 ? 7.591 11.668 14.487 1.00 51.81 106 ALA A O 1
ATOM 834 N N . GLY A 1 107 ? 8.144 13.151 12.911 1.00 53.31 107 GLY A N 1
ATOM 835 C CA . GLY A 1 107 ? 9.530 12.736 12.722 1.00 53.31 107 GLY A CA 1
ATOM 836 C C . GLY A 1 107 ? 10.328 13.946 12.254 1.00 53.31 107 GLY A C 1
ATOM 837 O O . GLY A 1 107 ? 9.740 14.909 11.757 1.00 53.31 107 GLY A O 1
ATOM 838 N N . THR A 1 108 ? 11.650 13.927 12.426 1.00 47.28 108 THR A N 1
ATOM 839 C CA . THR A 1 108 ? 12.533 15.025 12.009 1.00 47.28 108 THR A CA 1
ATOM 840 C C . THR A 1 108 ? 12.289 15.331 10.533 1.00 47.28 108 THR A C 1
ATOM 842 O O . THR A 1 108 ? 12.272 14.405 9.712 1.00 47.28 108 THR A O 1
ATOM 845 N N . LEU A 1 109 ? 12.039 16.606 10.217 1.00 47.53 109 LEU A N 1
ATOM 846 C CA . LEU A 1 109 ? 11.784 17.085 8.860 1.00 47.53 109 LEU A CA 1
ATOM 847 C C . LEU A 1 109 ? 12.932 16.612 7.955 1.00 47.53 109 LEU A C 1
ATOM 849 O O . LEU A 1 109 ? 14.090 16.955 8.192 1.00 47.53 109 LEU A O 1
ATOM 853 N N . SER A 1 110 ? 12.630 15.805 6.939 1.00 49.50 110 SER A N 1
ATOM 854 C CA . SER A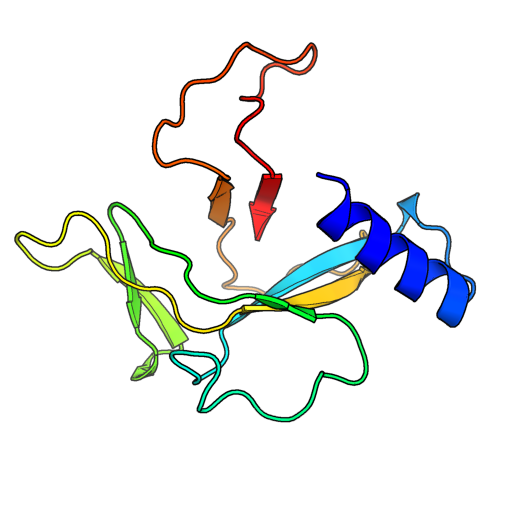 1 110 ? 13.572 15.603 5.836 1.00 49.50 110 SER A CA 1
ATOM 855 C C . SER A 1 110 ? 13.606 16.894 5.009 1.00 49.50 110 SER A C 1
ATOM 857 O O . SER A 1 110 ? 12.642 17.661 5.029 1.00 49.50 110 SER A O 1
ATOM 859 N N . THR A 1 111 ? 14.689 17.147 4.272 1.00 43.59 111 THR A N 1
ATOM 860 C CA . THR A 1 111 ? 14.946 18.346 3.440 1.00 43.59 111 THR A CA 1
ATOM 861 C C . THR A 1 111 ? 13.854 18.688 2.407 1.00 43.59 111 THR A C 1
ATOM 863 O O . THR A 1 111 ? 13.956 19.692 1.714 1.00 43.59 111 THR A O 1
ATOM 866 N N . THR A 1 112 ? 12.784 17.894 2.331 1.00 53.44 112 THR A N 1
ATOM 867 C CA . THR A 1 112 ? 11.599 18.073 1.478 1.00 53.44 112 THR A CA 1
ATOM 868 C C . THR A 1 112 ? 10.323 18.470 2.240 1.00 53.44 112 THR A C 1
ATOM 870 O O . THR A 1 112 ? 9.254 18.533 1.644 1.00 53.44 112 THR A O 1
ATOM 873 N N . GLY A 1 113 ? 10.384 18.729 3.553 1.00 48.91 113 GLY A N 1
ATOM 874 C CA . GLY A 1 113 ? 9.229 19.187 4.345 1.00 48.91 113 GLY A CA 1
ATOM 875 C C . GLY A 1 113 ? 8.253 18.086 4.789 1.00 48.91 113 GLY A C 1
ATOM 876 O O . GLY A 1 113 ? 7.278 18.370 5.481 1.00 48.91 113 GLY A O 1
ATOM 877 N N . HIS A 1 114 ? 8.511 16.822 4.441 1.00 52.69 114 HIS A N 1
ATOM 878 C CA . HIS A 1 114 ? 7.705 15.676 4.868 1.00 52.69 114 HIS A CA 1
ATOM 879 C C . HIS A 1 114 ? 8.362 14.887 6.013 1.00 52.69 114 HIS A C 1
ATOM 881 O O . HIS A 1 114 ? 9.586 14.754 6.090 1.00 52.69 114 HIS A O 1
ATOM 887 N N . SER A 1 115 ? 7.524 14.343 6.905 1.00 51.44 115 SER A N 1
ATOM 888 C CA . SER A 1 115 ? 7.944 13.492 8.027 1.00 51.44 115 SER A CA 1
ATOM 889 C C . SER A 1 115 ? 8.689 12.249 7.530 1.00 51.44 115 SER A C 1
ATOM 891 O O . SER A 1 115 ? 8.218 11.548 6.635 1.00 51.44 115 SER A O 1
ATOM 893 N N . THR A 1 116 ? 9.820 11.926 8.159 1.00 55.50 116 THR A N 1
ATOM 894 C CA . THR A 1 116 ? 10.632 10.713 7.915 1.00 55.50 116 THR A CA 1
ATOM 895 C C . THR A 1 116 ? 9.887 9.392 8.185 1.00 55.50 116 THR A C 1
ATOM 897 O O . THR A 1 116 ? 10.334 8.311 7.765 1.00 55.50 116 THR A O 1
ATOM 900 N N . ASN A 1 117 ? 8.720 9.476 8.835 1.00 55.72 117 ASN A N 1
ATOM 901 C CA . ASN A 1 117 ? 7.818 8.350 9.071 1.00 55.72 117 ASN A CA 1
ATOM 902 C C . ASN A 1 117 ? 6.863 8.089 7.900 1.00 55.72 117 ASN A C 1
ATOM 904 O O . ASN A 1 117 ? 6.346 6.977 7.818 1.00 55.72 117 ASN A O 1
ATOM 908 N N . ARG A 1 118 ? 6.659 9.046 6.979 1.00 64.44 118 ARG A N 1
ATOM 909 C CA . ARG A 1 118 ? 5.879 8.832 5.750 1.00 64.44 118 ARG A CA 1
ATOM 910 C C . ARG A 1 118 ? 6.665 7.925 4.805 1.00 64.44 118 ARG A C 1
ATOM 912 O O . ARG A 1 118 ? 7.840 8.163 4.527 1.00 64.44 118 ARG A O 1
ATOM 919 N N . VAL A 1 119 ? 6.024 6.862 4.338 1.00 64.12 119 VAL A N 1
ATOM 920 C CA . VAL A 1 119 ? 6.640 5.856 3.467 1.00 64.12 119 VAL A CA 1
ATOM 921 C C . VAL A 1 119 ? 6.275 6.116 2.014 1.00 64.12 119 VAL A C 1
ATOM 923 O O . VAL A 1 119 ? 7.164 6.244 1.180 1.00 64.12 119 VAL A O 1
ATOM 926 N N . CYS A 1 120 ? 4.979 6.187 1.729 1.00 62.44 120 CYS A N 1
ATOM 927 C CA . CYS A 1 120 ? 4.406 6.420 0.408 1.00 62.44 120 CYS A CA 1
ATOM 928 C C . CYS A 1 120 ? 2.931 6.810 0.565 1.00 62.44 120 CYS A C 1
ATOM 930 O O . CYS A 1 120 ? 2.383 6.721 1.665 1.00 62.44 120 CYS A O 1
ATOM 932 N N . ASN A 1 121 ? 2.321 7.279 -0.519 1.00 64.38 121 ASN A N 1
ATOM 933 C CA . ASN A 1 121 ? 0.868 7.327 -0.617 1.00 64.38 121 ASN A CA 1
ATOM 934 C C . ASN A 1 121 ? 0.413 6.065 -1.337 1.00 64.38 121 ASN A C 1
ATOM 936 O O . ASN A 1 121 ? 1.039 5.671 -2.326 1.00 64.38 121 ASN A O 1
ATOM 940 N N . PHE A 1 122 ? -0.641 5.463 -0.812 1.00 62.34 122 PHE A N 1
ATOM 941 C CA . PHE A 1 122 ? -1.405 4.418 -1.466 1.00 62.34 122 PHE A CA 1
ATOM 942 C C . PHE A 1 122 ? -2.632 5.026 -2.130 1.00 62.34 122 PHE A C 1
ATOM 944 O O . PHE A 1 122 ? -3.168 6.017 -1.593 1.00 62.34 122 PHE A O 1
#